Protein AF-A0A2H6MWR3-F1 (afdb_monomer_lite)

Structure (mmCIF, N/CA/C/O backbone):
data_AF-A0A2H6MWR3-F1
#
_entry.id   AF-A0A2H6MWR3-F1
#
loop_
_atom_site.group_PDB
_atom_site.id
_atom_site.type_symbol
_atom_site.label_atom_id
_atom_site.label_alt_id
_atom_site.label_comp_id
_atom_site.label_asym_id
_atom_site.label_entity_id
_atom_site.label_seq_id
_atom_site.pdbx_PDB_ins_code
_atom_site.Cartn_x
_atom_site.Cartn_y
_atom_site.Cartn_z
_atom_site.occupancy
_atom_site.B_iso_or_equiv
_atom_site.auth_seq_id
_atom_site.auth_comp_id
_atom_site.auth_asym_id
_atom_site.auth_atom_id
_atom_site.pdbx_PDB_model_num
ATOM 1 N N . ILE A 1 1 ? 13.257 14.395 -17.653 1.00 41.81 1 ILE A N 1
ATOM 2 C CA . ILE A 1 1 ? 14.278 13.383 -18.022 1.00 41.81 1 ILE A CA 1
ATOM 3 C C . ILE A 1 1 ? 13.537 12.290 -18.782 1.00 41.81 1 ILE A C 1
ATOM 5 O O . ILE A 1 1 ? 12.563 11.798 -18.223 1.00 41.81 1 ILE A O 1
ATOM 9 N N . PRO A 1 2 ? 13.879 11.979 -20.043 1.00 47.50 2 PRO A N 1
ATOM 10 C CA . PRO A 1 2 ? 13.179 10.934 -20.778 1.00 47.50 2 PRO A CA 1
ATOM 11 C C . PRO A 1 2 ? 13.507 9.564 -20.174 1.00 47.50 2 PRO A C 1
ATOM 13 O O . PRO A 1 2 ? 14.655 9.277 -19.842 1.00 47.50 2 PRO A O 1
ATOM 16 N N . PHE A 1 3 ? 12.470 8.754 -19.984 1.00 47.22 3 PHE A N 1
ATOM 17 C CA . PHE A 1 3 ? 12.528 7.431 -19.378 1.00 47.22 3 PHE A CA 1
ATOM 18 C C . PHE A 1 3 ? 13.080 6.417 -20.398 1.00 47.22 3 PHE A C 1
ATOM 20 O O . PHE A 1 3 ? 12.451 6.196 -21.431 1.00 47.22 3 PHE A O 1
ATOM 27 N N . LYS A 1 4 ? 14.258 5.832 -20.134 1.00 51.78 4 LYS A N 1
ATOM 28 C CA . LYS A 1 4 ? 14.864 4.760 -20.945 1.00 51.78 4 LYS A CA 1
ATOM 29 C C . LYS A 1 4 ? 14.749 3.416 -20.202 1.00 51.78 4 LYS A C 1
ATOM 31 O O . LYS A 1 4 ? 15.421 3.251 -19.184 1.00 51.78 4 LYS A O 1
ATOM 36 N N . PRO A 1 5 ? 13.920 2.465 -20.671 1.00 52.84 5 PRO A N 1
ATOM 37 C CA . PRO A 1 5 ? 13.733 1.161 -20.020 1.00 52.84 5 PRO A CA 1
ATOM 38 C C . PRO A 1 5 ? 14.975 0.253 -20.061 1.00 52.84 5 PRO A C 1
ATOM 40 O O . PRO A 1 5 ? 15.081 -0.671 -19.264 1.00 52.84 5 PRO A O 1
ATOM 43 N N . GLU A 1 6 ? 15.895 0.512 -20.992 1.00 52.62 6 GLU A N 1
ATOM 44 C CA . GLU A 1 6 ? 16.994 -0.385 -21.383 1.00 52.62 6 GLU A CA 1
ATOM 45 C C . GLU A 1 6 ? 18.129 -0.489 -20.348 1.00 52.62 6 GLU A C 1
ATOM 47 O O . GLU A 1 6 ? 18.904 -1.440 -20.373 1.00 52.62 6 GLU A O 1
ATOM 52 N N . GLU A 1 7 ? 18.219 0.461 -19.412 1.00 50.47 7 GLU A N 1
ATOM 53 C CA . GLU A 1 7 ? 19.354 0.596 -18.482 1.00 50.47 7 GLU A CA 1
ATOM 54 C C . GLU A 1 7 ? 19.044 0.142 -17.040 1.00 50.47 7 GLU A C 1
ATOM 56 O O . GLU A 1 7 ? 19.922 0.193 -16.179 1.00 50.47 7 GLU A O 1
ATOM 61 N N . ARG A 1 8 ? 17.811 -0.295 -16.739 1.00 61.75 8 ARG A N 1
ATOM 62 C CA . ARG A 1 8 ? 17.373 -0.617 -15.367 1.00 61.75 8 ARG A CA 1
ATOM 63 C C . ARG A 1 8 ? 16.985 -2.079 -15.196 1.00 61.75 8 ARG A C 1
ATOM 65 O O . ARG A 1 8 ? 16.323 -2.667 -16.048 1.00 61.75 8 ARG A O 1
ATOM 72 N N . ASN A 1 9 ? 17.360 -2.667 -14.058 1.00 79.56 9 ASN A N 1
ATOM 73 C CA . ASN A 1 9 ? 16.903 -4.010 -13.711 1.00 79.56 9 ASN A CA 1
ATOM 74 C C . ASN A 1 9 ? 15.375 -3.983 -13.437 1.00 79.56 9 ASN A C 1
ATOM 76 O O . ASN A 1 9 ? 14.803 -2.935 -13.127 1.00 79.56 9 ASN A O 1
ATOM 80 N N . CYS A 1 10 ? 14.688 -5.126 -13.566 1.00 83.00 10 CYS A N 1
ATOM 81 C CA . CYS A 1 10 ? 13.228 -5.197 -13.378 1.00 83.00 10 CYS A CA 1
ATOM 82 C C . CYS A 1 10 ? 12.773 -4.628 -12.020 1.00 83.00 10 CYS A C 1
ATOM 84 O O . CYS A 1 10 ? 11.729 -3.981 -11.940 1.00 83.00 10 CYS A O 1
ATOM 86 N N . SER A 1 11 ? 13.568 -4.828 -10.967 1.00 85.38 11 SER A N 1
ATOM 87 C CA . SER A 1 11 ? 13.281 -4.326 -9.623 1.00 85.38 11 SER A CA 1
ATOM 88 C C . SER A 1 11 ? 13.314 -2.797 -9.566 1.00 85.38 11 SER A C 1
ATOM 90 O O . SER A 1 11 ? 12.407 -2.193 -9.002 1.00 85.38 11 SER A O 1
ATOM 92 N N . ASP A 1 12 ? 14.294 -2.153 -10.202 1.00 87.00 12 ASP A N 1
ATOM 93 C CA . ASP A 1 12 ? 14.407 -0.692 -10.255 1.00 87.00 12 ASP A CA 1
ATOM 94 C C . ASP A 1 12 ? 13.215 -0.076 -10.992 1.00 87.00 12 ASP A C 1
ATOM 96 O O . ASP A 1 12 ? 12.740 1.008 -10.642 1.00 87.00 12 ASP A O 1
ATOM 100 N N . LEU A 1 13 ? 12.736 -0.765 -12.033 1.00 86.50 13 LEU A N 1
ATOM 101 C CA . LEU A 1 13 ? 11.545 -0.359 -12.762 1.00 86.50 13 LEU A CA 1
ATOM 102 C C . LEU A 1 13 ? 10.294 -0.492 -11.890 1.00 86.50 13 LEU A C 1
ATOM 104 O O . LEU A 1 13 ? 9.506 0.447 -11.799 1.00 86.50 13 LEU A O 1
ATOM 108 N N . GLN A 1 14 ? 10.127 -1.625 -11.209 1.00 89.19 14 GLN A N 1
ATOM 109 C CA . GLN A 1 14 ? 9.024 -1.820 -10.270 1.00 89.19 14 GLN A CA 1
ATOM 110 C C . GLN A 1 14 ? 9.016 -0.755 -9.165 1.00 89.19 14 GLN A C 1
ATOM 112 O O . GLN A 1 14 ? 7.961 -0.186 -8.890 1.00 89.19 14 GLN A O 1
ATOM 117 N N . GLU A 1 15 ? 10.170 -0.450 -8.563 1.00 89.56 15 GLU A N 1
ATOM 118 C CA . GLU A 1 15 ? 10.276 0.577 -7.520 1.00 89.56 15 GLU A CA 1
ATOM 119 C C . GLU A 1 15 ? 9.907 1.969 -8.037 1.00 89.56 15 GLU A C 1
ATOM 121 O O . GLU A 1 15 ? 9.211 2.701 -7.337 1.00 89.56 15 GLU A O 1
ATOM 126 N N . LEU A 1 16 ? 10.271 2.318 -9.276 1.00 89.56 16 LEU A N 1
ATOM 127 C CA . LEU A 1 16 ? 9.867 3.591 -9.877 1.00 89.56 16 LEU A CA 1
ATOM 128 C C . LEU A 1 16 ? 8.340 3.712 -9.990 1.00 89.56 16 LEU A C 1
ATOM 130 O O . LEU A 1 16 ? 7.776 4.749 -9.638 1.00 89.56 16 LEU A O 1
ATOM 134 N N . PHE A 1 17 ? 7.652 2.651 -10.420 1.00 91.19 17 PHE A N 1
ATOM 135 C CA . PHE A 1 17 ? 6.189 2.657 -10.449 1.00 91.19 17 PHE A CA 1
ATOM 136 C C . PHE A 1 17 ? 5.577 2.651 -9.043 1.00 91.19 17 PHE A C 1
ATOM 138 O O . PHE A 1 17 ? 4.602 3.363 -8.810 1.00 91.19 17 PHE A O 1
ATOM 145 N N . TYR A 1 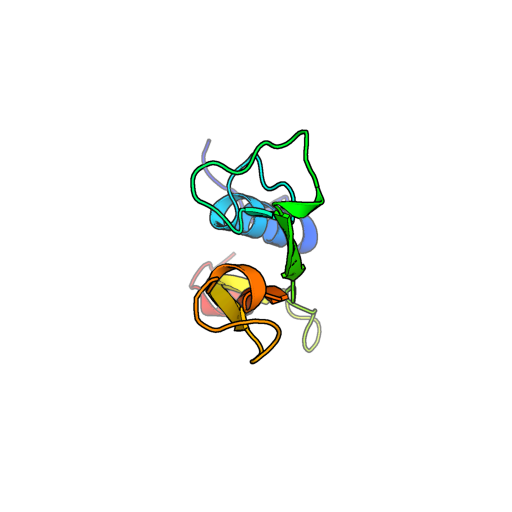18 ? 6.131 1.901 -8.084 1.00 91.25 18 TYR A N 1
ATOM 146 C CA . TYR A 1 18 ? 5.640 1.938 -6.703 1.00 91.25 18 TYR A CA 1
ATOM 147 C C . TYR A 1 18 ? 5.760 3.335 -6.097 1.00 91.25 18 TYR A C 1
ATOM 149 O O . TYR A 1 18 ? 4.810 3.797 -5.470 1.00 91.25 18 TYR A O 1
ATOM 157 N N . GLN A 1 19 ? 6.876 4.029 -6.322 1.00 90.38 19 GLN A N 1
ATOM 158 C CA . GLN A 1 19 ? 7.054 5.418 -5.899 1.00 90.38 19 GLN A CA 1
ATOM 159 C C . GLN A 1 19 ? 6.051 6.352 -6.581 1.00 90.38 19 GLN A C 1
ATOM 161 O O . GLN A 1 19 ? 5.493 7.227 -5.924 1.00 90.38 19 GLN A O 1
ATOM 166 N N . ALA A 1 20 ? 5.777 6.152 -7.873 1.00 90.38 20 ALA A N 1
ATOM 167 C CA . ALA A 1 20 ? 4.778 6.939 -8.590 1.00 90.38 20 ALA A CA 1
ATOM 168 C C . ALA A 1 20 ? 3.360 6.739 -8.022 1.00 90.38 20 ALA A C 1
ATOM 170 O O . ALA A 1 20 ? 2.637 7.714 -7.841 1.00 90.38 20 ALA A O 1
ATOM 171 N N . PHE A 1 21 ? 2.973 5.501 -7.694 1.00 91.62 21 PHE A N 1
ATOM 172 C CA . PHE A 1 21 ? 1.654 5.207 -7.122 1.00 91.62 21 PHE A CA 1
ATOM 173 C C . PHE A 1 21 ? 1.505 5.643 -5.662 1.00 91.62 21 PHE A C 1
ATOM 175 O O . PHE A 1 21 ? 0.435 6.097 -5.270 1.00 91.62 21 PHE A O 1
ATOM 182 N N . GLN A 1 22 ? 2.548 5.483 -4.846 1.00 88.75 22 GLN A N 1
ATOM 183 C CA . GLN A 1 22 ? 2.493 5.774 -3.408 1.00 88.75 22 GLN A CA 1
ATOM 184 C C . GLN A 1 22 ? 2.837 7.232 -3.074 1.00 88.75 22 GLN A C 1
ATOM 186 O O . GLN A 1 22 ? 2.607 7.672 -1.947 1.00 88.75 22 GLN A O 1
ATOM 191 N N . GLY A 1 23 ? 3.413 7.964 -4.028 1.00 85.19 23 GLY A N 1
ATOM 192 C CA . GLY A 1 23 ? 4.040 9.257 -3.792 1.00 85.19 23 GLY A CA 1
ATOM 193 C C . GLY A 1 23 ? 5.428 9.133 -3.149 1.00 85.19 23 GLY A C 1
ATOM 194 O O . GLY A 1 23 ? 5.795 8.114 -2.563 1.00 85.19 23 GLY A O 1
ATOM 195 N N . GLY A 1 24 ? 6.220 10.206 -3.240 1.00 75.44 24 GLY A N 1
ATOM 196 C CA . GLY A 1 24 ? 7.618 10.224 -2.781 1.00 75.44 24 GLY A CA 1
ATOM 197 C C . GLY A 1 24 ? 7.824 10.159 -1.260 1.00 75.44 24 GLY A C 1
ATOM 198 O O . GLY A 1 24 ? 8.954 9.996 -0.815 1.00 75.44 24 GLY A O 1
ATOM 199 N N . LEU A 1 25 ? 6.756 10.280 -0.465 1.00 72.62 25 LEU A N 1
ATOM 200 C CA . LEU A 1 25 ? 6.792 10.316 1.005 1.00 72.62 25 LEU A CA 1
ATOM 201 C C . LEU A 1 25 ? 5.895 9.239 1.629 1.00 72.62 25 LEU A C 1
ATOM 203 O O . LEU A 1 25 ? 5.271 9.464 2.664 1.00 72.62 25 LEU A O 1
ATOM 207 N N . SER A 1 26 ? 5.789 8.069 0.998 1.00 76.69 26 SER A N 1
ATOM 208 C CA . SER A 1 26 ? 5.000 6.987 1.584 1.00 76.69 26 SER A CA 1
ATOM 209 C C . SER A 1 26 ? 5.588 6.549 2.926 1.00 76.69 26 SER A C 1
ATOM 211 O O . SER A 1 26 ? 6.708 6.047 2.992 1.00 76.69 26 SER A O 1
ATOM 213 N N . THR A 1 27 ? 4.8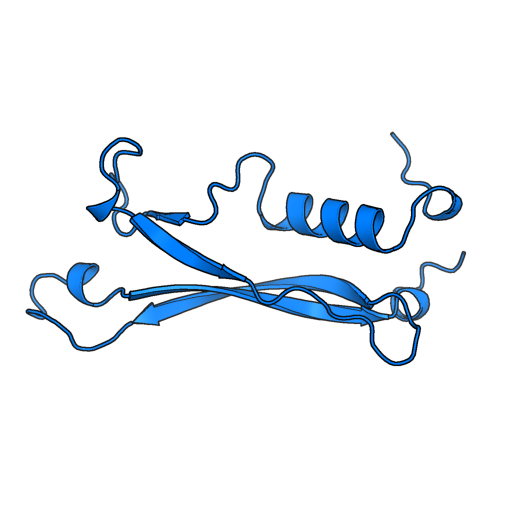20 6.704 4.003 1.00 75.75 27 THR A N 1
ATOM 214 C CA . THR A 1 27 ? 5.218 6.271 5.352 1.00 75.75 27 THR A CA 1
ATOM 215 C C . THR A 1 27 ? 4.918 4.793 5.597 1.00 75.75 27 THR A C 1
ATOM 217 O O . THR A 1 27 ? 5.234 4.270 6.663 1.00 75.75 27 THR A O 1
ATOM 220 N N . GLY A 1 28 ? 4.270 4.108 4.646 1.00 81.81 28 GLY A N 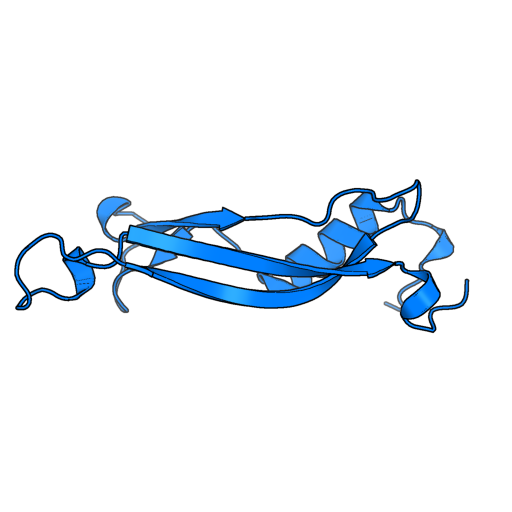1
ATOM 221 C CA . GLY A 1 28 ? 3.732 2.759 4.846 1.00 81.81 28 GLY A CA 1
ATOM 222 C C . GLY A 1 28 ? 2.581 2.697 5.860 1.00 81.81 28 GLY A C 1
ATOM 223 O O . GLY A 1 28 ? 2.195 1.600 6.268 1.00 81.81 28 GLY A O 1
ATOM 224 N N . HIS A 1 29 ? 2.037 3.850 6.258 1.00 84.75 29 HIS A N 1
ATOM 225 C CA . HIS A 1 29 ? 0.956 3.976 7.227 1.00 84.75 29 HIS A CA 1
ATOM 226 C C . HIS A 1 29 ? -0.191 4.826 6.666 1.00 84.75 29 HIS A C 1
ATOM 228 O O . HIS A 1 29 ? 0.016 5.710 5.835 1.00 84.75 29 HIS A O 1
ATOM 234 N N . LEU A 1 30 ? -1.406 4.536 7.121 1.00 81.56 30 LEU A N 1
ATOM 235 C CA . LEU A 1 30 ? -2.630 5.273 6.840 1.00 81.56 30 LEU A CA 1
ATOM 236 C C . LEU A 1 30 ? -3.043 6.035 8.093 1.00 81.56 30 LEU A C 1
ATOM 238 O O . LEU A 1 30 ? -3.199 5.422 9.148 1.00 81.56 30 LEU A O 1
ATOM 242 N N . ALA A 1 31 ? -3.277 7.335 7.963 1.00 84.00 31 ALA A N 1
ATOM 243 C CA . ALA A 1 31 ? -3.951 8.100 8.999 1.00 84.00 31 ALA A CA 1
ATOM 244 C C . ALA A 1 31 ? -5.400 7.611 9.127 1.00 84.00 31 ALA A C 1
ATOM 246 O O . ALA A 1 31 ? -6.143 7.596 8.145 1.00 84.00 31 ALA A O 1
ATOM 247 N N . ILE A 1 32 ? -5.803 7.206 10.329 1.00 79.00 32 ILE A N 1
ATOM 248 C CA . ILE A 1 32 ? -7.172 6.740 10.599 1.00 79.00 32 ILE A CA 1
ATOM 249 C C . ILE A 1 32 ? -8.122 7.942 10.736 1.00 79.00 32 ILE A C 1
ATOM 251 O O . ILE A 1 32 ? -9.322 7.836 10.481 1.00 79.00 32 ILE A O 1
ATOM 255 N N . THR A 1 33 ? -7.586 9.109 11.101 1.00 74.25 33 THR A N 1
ATOM 256 C CA . THR A 1 33 ? -8.331 10.363 11.246 1.00 74.25 33 THR A CA 1
ATOM 257 C C . THR A 1 33 ? -7.723 11.457 10.368 1.00 74.25 33 THR A C 1
ATOM 259 O O . THR A 1 33 ? -6.521 11.477 10.114 1.00 74.25 33 THR A O 1
ATOM 262 N N . GLY A 1 34 ? -8.544 12.406 9.905 1.00 69.12 34 GLY A N 1
ATOM 263 C CA . GLY A 1 34 ? -8.074 13.515 9.058 1.00 69.12 34 GLY A CA 1
ATOM 264 C C . GLY A 1 34 ? -7.106 14.485 9.752 1.00 69.12 34 GLY A C 1
ATOM 265 O O . GLY A 1 34 ? -6.489 15.310 9.089 1.00 69.12 34 GLY A O 1
ATOM 266 N N . ASN A 1 35 ? -6.970 14.386 11.075 1.00 71.81 35 ASN A N 1
ATOM 267 C CA . ASN A 1 35 ? -6.089 15.185 11.923 1.00 71.81 35 ASN A CA 1
ATOM 268 C C . ASN A 1 35 ? -5.025 14.329 12.634 1.00 71.81 35 ASN A C 1
ATOM 270 O O . ASN A 1 35 ? -4.560 14.724 13.701 1.00 71.81 35 ASN A O 1
ATOM 274 N N . ALA A 1 36 ? -4.693 13.156 12.085 1.00 82.31 36 ALA A N 1
ATOM 275 C CA . ALA A 1 36 ? -3.721 12.261 12.694 1.00 82.31 36 ALA A CA 1
ATOM 276 C C . ALA A 1 36 ? -2.341 12.927 12.797 1.00 82.31 36 ALA A C 1
ATOM 278 O O . ALA A 1 36 ? -1.778 13.381 11.797 1.00 82.31 36 ALA A O 1
ATOM 279 N N . ASP A 1 37 ? -1.788 12.965 14.004 1.00 80.75 37 ASP A N 1
ATOM 280 C CA . ASP A 1 37 ? -0.448 13.478 14.265 1.00 80.75 37 ASP A CA 1
ATOM 281 C C . ASP A 1 37 ? 0.593 12.383 13.962 1.00 80.75 37 ASP A C 1
ATOM 283 O O . ASP A 1 37 ? 0.504 11.288 14.525 1.00 80.75 37 ASP A O 1
ATOM 287 N N . PRO A 1 38 ? 1.589 12.623 13.088 1.00 78.06 38 PRO A N 1
ATOM 288 C CA . PRO A 1 38 ? 2.681 11.679 12.839 1.00 78.06 38 PRO A CA 1
ATOM 289 C C . PRO A 1 38 ? 3.461 11.250 14.095 1.00 78.06 38 PRO A C 1
ATOM 291 O O . PRO A 1 38 ? 4.077 10.186 14.090 1.00 78.06 38 PRO A O 1
ATOM 294 N N . GLY A 1 39 ? 3.450 12.058 15.161 1.00 83.12 39 GLY A N 1
ATOM 295 C CA . GLY A 1 39 ? 4.059 11.743 16.455 1.00 83.12 39 GLY A CA 1
ATOM 296 C C . GLY A 1 39 ? 3.262 10.760 17.322 1.00 83.12 39 GLY A C 1
ATOM 297 O O . GLY A 1 39 ? 3.776 10.328 18.351 1.00 83.12 39 GLY A O 1
ATOM 298 N N . HIS A 1 40 ? 2.046 10.392 16.908 1.00 83.19 40 HIS A N 1
ATOM 299 C CA . HIS A 1 40 ? 1.093 9.571 17.659 1.00 83.19 40 HIS A CA 1
ATOM 300 C C . HIS A 1 40 ? 0.725 8.299 16.870 1.00 83.19 40 HIS A C 1
ATOM 302 O O . HIS A 1 40 ? -0.287 8.279 16.161 1.00 83.19 40 HIS A O 1
ATOM 308 N N . PRO A 1 41 ? 1.541 7.226 16.939 1.00 77.50 41 PRO A N 1
ATOM 309 C CA . PRO A 1 41 ? 1.388 6.029 16.108 1.00 77.50 41 PRO A CA 1
ATOM 310 C C . PRO A 1 41 ? 0.019 5.347 16.199 1.00 77.50 41 PRO A C 1
ATOM 312 O O . PRO A 1 41 ? -0.390 4.689 15.252 1.00 77.50 41 PRO A O 1
ATOM 315 N N . GLU A 1 42 ? -0.704 5.505 17.306 1.00 77.62 42 GLU A N 1
ATOM 316 C CA . GLU A 1 42 ? -2.049 4.963 17.519 1.00 77.62 42 GLU A CA 1
ATOM 317 C C . GLU A 1 42 ? -3.126 5.598 16.626 1.00 77.62 42 GLU A C 1
ATOM 319 O O . GLU A 1 42 ? -4.199 5.025 16.443 1.00 77.62 42 GLU A O 1
ATOM 324 N N . GLN A 1 43 ? -2.843 6.770 16.050 1.00 81.81 43 GLN A N 1
ATOM 325 C CA . GLN A 1 43 ? -3.713 7.451 15.084 1.00 81.81 43 GLN A CA 1
ATOM 326 C C . GLN A 1 43 ? -3.459 6.975 13.646 1.00 81.81 43 GLN A C 1
ATOM 328 O O . GLN A 1 43 ? -4.121 7.420 12.701 1.00 81.81 43 GLN A O 1
ATOM 333 N N . TRP A 1 44 ? -2.508 6.055 13.482 1.00 85.75 44 TRP A N 1
ATOM 334 C CA . TRP A 1 44 ? -2.093 5.490 12.216 1.00 85.75 44 TRP A CA 1
ATOM 335 C C . TRP A 1 44 ? -2.248 3.976 12.242 1.00 85.75 44 TRP A C 1
ATOM 337 O O . TRP A 1 44 ? -2.066 3.309 13.255 1.00 85.75 44 TRP A O 1
ATOM 347 N N . THR A 1 45 ? -2.548 3.407 11.087 1.00 86.81 45 THR A N 1
ATOM 348 C CA . THR A 1 45 ? -2.525 1.959 10.898 1.00 86.81 45 THR A CA 1
ATOM 349 C C . THR A 1 45 ? -1.600 1.592 9.753 1.00 86.81 45 THR A C 1
ATOM 351 O O . THR A 1 45 ? -1.320 2.395 8.865 1.00 86.81 45 THR A O 1
ATOM 354 N N . ARG A 1 46 ? -1.081 0.370 9.769 1.00 85.56 46 ARG A N 1
ATOM 355 C CA . ARG A 1 46 ? -0.145 -0.102 8.756 1.00 85.56 46 ARG A CA 1
ATOM 356 C C . ARG A 1 46 ? -0.863 -0.376 7.435 1.00 85.56 46 ARG A C 1
ATOM 358 O O . ARG A 1 46 ? -1.956 -0.943 7.406 1.00 85.56 46 ARG A O 1
ATOM 365 N N . PHE A 1 47 ? -0.196 -0.051 6.330 1.00 88.56 47 PHE A N 1
ATOM 366 C CA . PHE A 1 47 ? -0.571 -0.563 5.019 1.00 88.56 47 PHE A CA 1
ATOM 367 C C . PHE A 1 47 ? 0.024 -1.951 4.779 1.00 88.56 47 PHE A C 1
ATOM 369 O O . PHE A 1 47 ? 1.234 -2.174 4.893 1.00 88.56 47 PHE A O 1
ATOM 376 N N . PHE A 1 48 ? -0.827 -2.888 4.381 1.00 88.38 48 PHE A N 1
ATOM 377 C CA . PHE A 1 48 ? -0.393 -4.161 3.825 1.00 88.38 48 PHE A CA 1
ATOM 378 C C . PHE A 1 48 ? -0.134 -3.993 2.332 1.00 88.38 48 PHE A C 1
ATOM 380 O O . PHE A 1 48 ? -1.015 -3.588 1.580 1.00 88.38 48 PHE A O 1
ATOM 387 N N . THR A 1 49 ? 1.066 -4.335 1.881 1.00 89.00 49 THR A N 1
ATOM 388 C CA . THR A 1 49 ? 1.457 -4.151 0.481 1.00 89.00 49 THR A CA 1
ATOM 389 C C . THR A 1 49 ? 1.676 -5.502 -0.172 1.00 89.00 49 THR A C 1
ATOM 391 O O . THR A 1 49 ? 2.583 -6.239 0.213 1.00 89.00 49 THR A O 1
ATOM 394 N N . GLN A 1 50 ? 0.884 -5.820 -1.196 1.00 88.06 50 GLN A N 1
ATOM 395 C CA . GLN A 1 50 ? 1.142 -6.979 -2.046 1.00 88.06 50 GLN A CA 1
ATOM 396 C C . GLN A 1 50 ? 1.821 -6.529 -3.339 1.00 88.06 50 GLN A C 1
ATOM 398 O O . GLN A 1 50 ? 1.160 -6.133 -4.294 1.00 88.06 50 GLN A O 1
ATOM 403 N N . ARG A 1 51 ? 3.154 -6.586 -3.355 1.00 89.94 51 ARG A N 1
ATOM 404 C CA . ARG A 1 51 ? 3.964 -6.246 -4.532 1.00 89.94 51 ARG A CA 1
ATOM 405 C C . ARG A 1 51 ? 3.822 -7.292 -5.644 1.00 89.94 51 ARG A C 1
ATOM 407 O O . ARG A 1 51 ? 3.523 -8.460 -5.384 1.00 89.94 51 ARG A O 1
ATOM 414 N N . CYS A 1 52 ? 4.082 -6.866 -6.876 1.00 90.12 52 CYS A N 1
ATOM 415 C CA . CYS A 1 52 ? 4.217 -7.741 -8.031 1.00 90.12 52 CYS A CA 1
ATOM 416 C C . CYS A 1 52 ? 5.327 -8.764 -7.798 1.00 90.12 52 CYS A C 1
ATOM 418 O O . CYS A 1 52 ? 6.447 -8.414 -7.427 1.00 90.12 52 CYS A O 1
ATOM 420 N N . LYS A 1 53 ? 5.006 -10.036 -8.029 1.00 85.88 53 LYS A N 1
ATOM 421 C CA . LYS A 1 53 ? 5.973 -11.133 -8.011 1.00 85.88 53 LYS A CA 1
ATOM 422 C C . LYS A 1 53 ? 6.429 -11.423 -9.437 1.00 85.88 53 LYS A C 1
ATOM 424 O O . LYS A 1 53 ? 5.674 -11.202 -10.382 1.00 85.88 53 LYS A O 1
ATOM 429 N N . LEU A 1 54 ? 7.648 -11.933 -9.576 1.00 78.69 54 LEU A N 1
ATOM 430 C CA . LEU A 1 54 ? 8.095 -12.544 -10.826 1.00 78.69 54 LEU A CA 1
ATOM 431 C C . LEU A 1 54 ? 7.165 -13.712 -11.162 1.00 78.69 54 LEU A C 1
ATOM 433 O O . LEU A 1 54 ? 6.870 -14.536 -10.295 1.00 78.69 54 LEU A O 1
ATOM 437 N N . GLN A 1 55 ? 6.708 -13.764 -12.408 1.00 77.12 55 GLN A N 1
ATOM 438 C CA . GLN A 1 55 ? 5.866 -14.840 -12.915 1.00 77.12 55 GLN A CA 1
ATOM 439 C C . GLN A 1 55 ? 6.509 -15.369 -14.195 1.00 77.12 55 GLN A C 1
ATOM 441 O O . GLN A 1 55 ? 6.772 -14.595 -15.112 1.00 77.12 55 GLN A O 1
ATOM 446 N N . ASP A 1 56 ? 6.844 -16.660 -14.210 1.00 74.94 56 ASP A N 1
ATOM 447 C CA . ASP A 1 56 ? 7.403 -17.373 -15.368 1.00 74.94 56 ASP A CA 1
ATOM 448 C C . ASP A 1 56 ? 8.648 -16.713 -15.994 1.00 74.94 56 ASP A C 1
ATOM 450 O O . ASP A 1 56 ? 8.847 -16.727 -17.204 1.00 74.94 56 ASP A O 1
ATOM 454 N N . GLY A 1 57 ? 9.493 -16.086 -15.166 1.00 72.25 57 GLY A N 1
ATOM 455 C CA . GLY A 1 57 ? 10.702 -15.382 -15.619 1.00 72.25 57 GLY A CA 1
ATOM 456 C C . GLY A 1 57 ? 10.438 -14.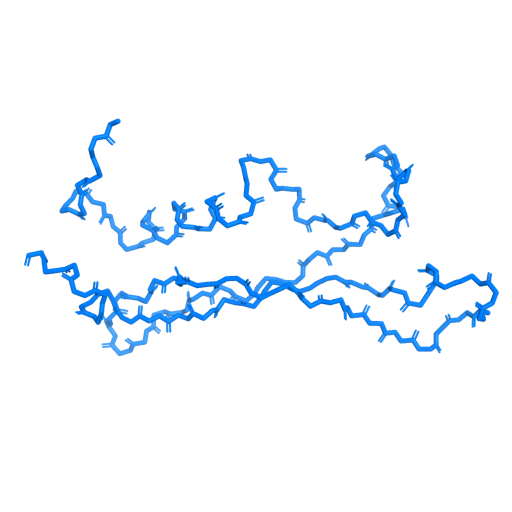046 -16.324 1.00 72.25 57 GLY A C 1
ATOM 457 O O . GLY A 1 57 ? 11.373 -13.407 -16.800 1.00 72.25 57 GLY A O 1
ATOM 458 N N . HIS A 1 58 ? 9.183 -13.595 -16.387 1.00 79.19 58 HIS A N 1
ATOM 459 C CA . HIS A 1 58 ? 8.810 -12.326 -16.999 1.00 79.19 58 HIS A CA 1
ATOM 460 C C . HIS A 1 58 ? 8.790 -11.201 -15.957 1.00 79.19 58 HIS A C 1
ATOM 462 O O . HIS A 1 58 ? 8.307 -11.362 -14.832 1.00 79.19 58 HIS A O 1
ATOM 468 N N . CYS A 1 59 ? 9.287 -10.025 -16.353 1.00 84.19 59 CYS A N 1
ATOM 469 C CA . CYS A 1 59 ? 9.200 -8.822 -15.533 1.00 84.19 59 CYS A CA 1
ATOM 470 C C . CYS A 1 59 ? 7.747 -8.332 -15.465 1.00 84.19 59 CYS A C 1
ATOM 472 O O . CYS A 1 59 ? 7.170 -7.916 -16.477 1.00 84.19 59 CYS A O 1
ATOM 474 N N . MET A 1 60 ? 7.165 -8.395 -14.268 1.00 89.50 60 MET A N 1
ATOM 475 C CA . MET A 1 60 ? 5.794 -7.974 -13.985 1.00 89.50 60 MET A CA 1
ATOM 476 C C . MET A 1 60 ? 5.796 -6.556 -13.422 1.00 89.50 60 MET A C 1
ATOM 478 O O . MET A 1 60 ? 6.361 -6.320 -12.358 1.00 89.50 60 MET A O 1
ATOM 482 N N . ILE A 1 61 ? 5.149 -5.620 -14.104 1.00 91.31 61 ILE A N 1
ATOM 483 C CA . ILE A 1 61 ? 5.100 -4.209 -13.717 1.00 91.31 61 ILE A CA 1
ATOM 484 C C . ILE A 1 61 ? 3.723 -3.877 -13.134 1.00 91.31 61 ILE A C 1
ATOM 486 O O . ILE A 1 61 ? 2.711 -4.310 -13.698 1.00 91.31 61 ILE A O 1
ATOM 490 N N . PRO A 1 62 ? 3.654 -3.139 -12.011 1.00 93.69 62 PRO A N 1
ATOM 491 C CA . PRO A 1 62 ? 2.390 -2.624 -11.499 1.00 93.69 62 PRO A CA 1
ATOM 492 C C . PRO A 1 62 ? 1.848 -1.550 -12.451 1.00 93.69 62 PRO A C 1
ATOM 494 O O . PRO A 1 62 ? 2.547 -0.595 -12.777 1.00 93.69 62 PRO A O 1
ATOM 497 N N . ILE A 1 63 ? 0.602 -1.700 -12.896 1.00 92.62 63 ILE A N 1
ATOM 498 C CA . ILE A 1 63 ? -0.045 -0.780 -13.851 1.00 92.62 63 ILE A CA 1
ATOM 499 C C . ILE A 1 63 ? -1.181 0.025 -13.225 1.00 92.62 63 ILE A C 1
ATOM 501 O O . ILE A 1 63 ? -1.596 1.045 -13.768 1.00 92.62 63 ILE A O 1
ATOM 505 N N . SER A 1 64 ? -1.674 -0.422 -12.075 1.00 93.69 64 SER A N 1
ATOM 506 C CA . SER A 1 64 ? -2.627 0.308 -11.254 1.00 93.69 64 SER A CA 1
ATOM 507 C C . SER A 1 64 ? -2.441 -0.053 -9.785 1.00 93.69 64 SER A C 1
ATOM 509 O O . SER A 1 64 ? -1.916 -1.122 -9.452 1.00 93.69 64 SER A O 1
ATOM 511 N N . LEU A 1 65 ? -2.887 0.854 -8.920 1.00 93.31 65 LEU A N 1
ATOM 512 C CA . LEU A 1 65 ? -2.974 0.667 -7.481 1.00 93.31 65 LEU A CA 1
ATOM 513 C C . LEU A 1 65 ? -4.444 0.752 -7.060 1.00 93.31 65 LEU A C 1
ATOM 515 O O . LEU A 1 65 ? -5.095 1.771 -7.272 1.00 93.31 65 LEU A O 1
ATOM 519 N N . GLU A 1 66 ? -4.939 -0.305 -6.430 1.00 93.62 66 GLU A N 1
ATOM 520 C CA . GLU A 1 66 ? -6.184 -0.303 -5.672 1.00 93.62 66 GLU A CA 1
ATOM 521 C C . GLU A 1 66 ? -5.865 -0.155 -4.178 1.00 93.62 66 GLU A C 1
ATOM 523 O O . GLU A 1 66 ? -5.040 -0.888 -3.622 1.00 93.62 66 GLU A O 1
ATOM 528 N N . ILE A 1 67 ? -6.517 0.812 -3.531 1.00 90.44 67 ILE A N 1
ATOM 529 C CA . ILE A 1 67 ? -6.377 1.085 -2.100 1.00 90.44 67 ILE A CA 1
ATOM 530 C C . ILE A 1 67 ? -7.625 0.551 -1.401 1.00 90.44 67 ILE A C 1
ATOM 532 O O . ILE A 1 67 ? -8.723 1.066 -1.598 1.00 90.44 67 ILE A O 1
ATOM 536 N N . GLN A 1 68 ? -7.453 -0.478 -0.577 1.00 91.44 68 GLN A N 1
ATOM 537 C CA . GLN A 1 68 ? -8.536 -1.106 0.175 1.00 91.44 68 GLN A CA 1
ATOM 538 C C . GLN A 1 68 ? -8.466 -0.677 1.640 1.00 91.44 68 GLN A C 1
ATOM 540 O O . GLN A 1 68 ? -7.410 -0.783 2.264 1.00 91.44 68 GLN A O 1
ATOM 545 N N . VAL A 1 69 ? -9.588 -0.230 2.202 1.00 87.94 69 VAL A N 1
ATOM 546 C CA . VAL A 1 69 ? -9.720 -0.003 3.647 1.00 87.94 69 VAL A CA 1
ATOM 547 C C . VAL A 1 69 ? -10.181 -1.305 4.287 1.00 87.94 69 VAL A C 1
ATOM 549 O O . VAL A 1 69 ? -11.177 -1.891 3.870 1.00 87.94 69 VAL A O 1
ATOM 552 N N . ILE A 1 70 ? -9.440 -1.774 5.286 1.00 89.38 70 ILE A N 1
ATOM 553 C CA . ILE A 1 70 ? -9.767 -2.978 6.044 1.00 89.38 70 ILE A CA 1
ATOM 554 C C . ILE A 1 70 ? -10.471 -2.536 7.320 1.00 89.38 70 ILE A C 1
ATOM 556 O O . ILE A 1 70 ? -9.900 -1.790 8.116 1.00 89.38 70 ILE A O 1
ATOM 560 N N . TRP A 1 71 ? -11.683 -3.033 7.536 1.00 87.69 71 TRP A N 1
ATOM 561 C CA . TRP A 1 71 ? -12.452 -2.775 8.746 1.00 87.69 71 TRP A CA 1
ATOM 562 C C . TRP A 1 71 ? -12.942 -4.068 9.395 1.00 87.69 71 TRP A C 1
ATOM 564 O O . TRP A 1 71 ? -13.106 -5.097 8.738 1.00 87.69 71 TRP A O 1
ATOM 574 N N . ALA A 1 72 ? -13.214 -4.003 10.692 1.00 86.19 72 ALA A N 1
ATOM 575 C CA . ALA A 1 72 ? -13.942 -5.024 11.429 1.00 86.19 72 ALA A CA 1
ATOM 576 C C . ALA A 1 72 ? -14.883 -4.360 12.429 1.00 86.19 72 ALA A C 1
ATOM 578 O O . ALA A 1 72 ? -14.643 -3.244 12.884 1.00 86.19 72 ALA A O 1
ATOM 579 N N . ASN A 1 73 ? -15.951 -5.064 12.799 1.00 82.00 73 ASN A N 1
ATOM 580 C CA . ASN A 1 73 ? -16.877 -4.585 13.816 1.00 82.00 73 ASN A CA 1
ATOM 581 C C . ASN A 1 73 ? -16.253 -4.746 15.213 1.00 82.00 73 ASN A C 1
ATOM 583 O O . ASN A 1 73 ? -16.529 -5.711 15.924 1.00 82.00 73 ASN A O 1
ATOM 587 N N . MET A 1 74 ? -15.347 -3.835 15.558 1.00 75.88 74 MET A N 1
ATOM 588 C CA . MET A 1 74 ? -14.709 -3.739 16.866 1.00 75.88 74 MET A CA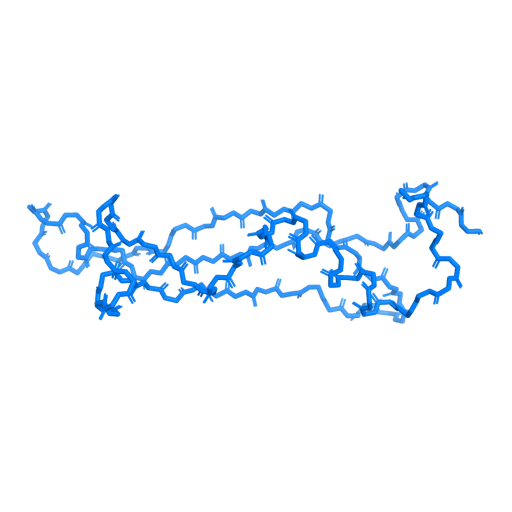 1
ATOM 589 C C . MET A 1 74 ? -15.000 -2.369 17.480 1.00 75.88 74 MET A C 1
ATOM 591 O O . MET A 1 74 ? -15.010 -1.352 16.789 1.00 75.88 74 MET A O 1
ATOM 595 N N . GLY A 1 75 ? -15.229 -2.337 18.794 1.00 73.19 75 GLY A N 1
ATOM 596 C CA . GLY A 1 75 ? -15.572 -1.106 19.507 1.00 73.19 75 GLY A CA 1
ATOM 597 C C . GLY A 1 75 ? -17.022 -0.652 19.299 1.00 73.19 75 GLY A C 1
ATOM 598 O O . GLY A 1 75 ? -17.876 -1.399 18.825 1.00 73.19 75 GLY A O 1
ATOM 599 N N . LEU A 1 76 ? -17.322 0.579 19.717 1.00 74.56 76 LEU A N 1
ATOM 600 C CA . LEU A 1 76 ? -18.660 1.164 19.607 1.00 74.56 76 LEU A CA 1
ATOM 601 C C . LEU A 1 76 ? -18.847 1.831 18.240 1.00 74.56 76 LEU A C 1
ATOM 603 O O . LEU A 1 76 ? -17.985 2.583 17.797 1.00 74.56 76 LEU A O 1
ATOM 607 N N . LEU A 1 77 ? -20.019 1.646 17.623 1.00 77.12 77 LEU A N 1
ATOM 608 C CA . LEU A 1 77 ? -20.421 2.317 16.372 1.00 77.12 77 LEU A CA 1
ATOM 609 C C . LEU A 1 77 ? -20.357 3.850 16.444 1.00 77.12 77 LEU A C 1
ATOM 611 O O . LEU A 1 77 ? -20.202 4.508 15.421 1.00 77.12 77 LEU A O 1
ATOM 615 N N . SER A 1 78 ? -20.446 4.421 17.647 1.00 81.44 78 SER A N 1
ATOM 616 C CA . SER A 1 78 ? -20.278 5.857 17.882 1.00 81.44 78 SER A CA 1
ATOM 617 C C . SER A 1 78 ? -18.852 6.360 17.626 1.00 81.44 78 SER A C 1
ATOM 619 O O . SER A 1 78 ? -18.649 7.568 17.555 1.00 81.44 78 SER A O 1
ATOM 621 N N . ASN A 1 79 ? -17.872 5.461 17.490 1.00 75.12 79 ASN A N 1
ATOM 622 C CA . ASN A 1 79 ? -16.503 5.766 17.089 1.00 75.12 79 ASN A CA 1
ATOM 623 C C . ASN A 1 79 ? -16.116 4.924 15.853 1.00 75.12 79 ASN A C 1
ATOM 625 O O . ASN A 1 79 ? -15.430 3.908 15.994 1.00 75.12 79 ASN A O 1
ATOM 629 N N . PRO A 1 80 ? -16.552 5.319 14.640 1.00 74.44 80 PRO A N 1
ATOM 630 C CA . PRO A 1 80 ? -16.242 4.608 13.394 1.00 74.44 80 PRO A CA 1
ATOM 631 C C . PRO A 1 80 ? -14.744 4.356 13.167 1.00 74.44 80 PRO A C 1
ATOM 633 O O . PRO A 1 80 ? -14.363 3.372 12.542 1.00 74.44 80 PRO A O 1
ATOM 636 N N . GLN A 1 81 ? -13.882 5.216 13.707 1.00 77.31 81 GLN A N 1
ATOM 637 C CA . GLN A 1 81 ? -12.429 5.114 13.596 1.00 77.31 81 GLN A CA 1
ATOM 638 C C . GLN A 1 81 ? -11.891 3.851 14.274 1.00 77.31 81 GLN A C 1
ATOM 640 O O . GLN A 1 81 ? -10.945 3.249 13.776 1.00 77.31 81 GLN A O 1
ATOM 645 N N . ALA A 1 82 ? -12.535 3.395 15.355 1.00 76.62 82 ALA A N 1
ATOM 646 C CA . ALA A 1 82 ? -12.174 2.152 16.038 1.00 76.62 82 ALA A CA 1
ATOM 647 C C . ALA A 1 82 ? -12.435 0.894 15.187 1.00 76.62 82 ALA A C 1
ATOM 649 O O . ALA A 1 82 ? -11.930 -0.180 15.507 1.00 76.62 82 ALA A O 1
ATOM 650 N N . GLN A 1 83 ? -13.210 1.023 14.106 1.00 83.56 83 GLN A N 1
ATOM 651 C CA . GLN A 1 83 ? -13.536 -0.084 13.212 1.00 83.56 83 GLN A CA 1
ATOM 652 C C . GLN A 1 83 ? -12.525 -0.238 12.073 1.00 83.56 83 GLN A C 1
ATOM 654 O O . GLN A 1 83 ? -12.502 -1.285 11.429 1.00 83.56 83 GLN A O 1
ATOM 659 N N . VAL A 1 84 ? -11.674 0.764 11.815 1.00 85.81 84 VAL A N 1
ATOM 660 C CA . VAL A 1 84 ? -10.628 0.688 10.786 1.00 85.81 84 VAL A CA 1
ATOM 661 C C . VAL A 1 84 ? -9.431 -0.071 11.346 1.00 85.81 84 VAL A C 1
ATOM 663 O O . VAL A 1 84 ? -8.745 0.391 12.251 1.00 85.81 84 VAL A O 1
ATOM 666 N N . LEU A 1 85 ? -9.152 -1.240 10.775 1.00 84.88 85 LEU A N 1
ATOM 667 C CA . LEU A 1 85 ? -8.017 -2.071 11.170 1.00 84.88 85 LEU A CA 1
ATOM 668 C C . LEU A 1 85 ? -6.751 -1.751 10.379 1.00 84.88 85 LEU A C 1
ATOM 670 O O . LEU A 1 85 ? -5.650 -2.017 10.854 1.00 84.88 85 LEU A O 1
ATOM 674 N N . GLY A 1 86 ? -6.884 -1.234 9.157 1.00 88.94 86 GLY A N 1
ATOM 675 C CA . GLY A 1 86 ? -5.758 -1.140 8.237 1.00 88.94 86 GLY A CA 1
ATOM 676 C C . GLY A 1 86 ? -6.109 -0.596 6.866 1.00 88.94 86 GLY A C 1
ATOM 677 O O . GLY A 1 86 ? -7.274 -0.424 6.513 1.00 88.94 86 GLY A O 1
ATOM 678 N N . GLY A 1 87 ? -5.066 -0.399 6.070 1.00 89.94 87 GLY A N 1
ATOM 679 C CA . GLY A 1 87 ? -5.173 -0.227 4.628 1.00 89.94 87 GLY A CA 1
ATOM 680 C C . GLY A 1 87 ? -4.438 -1.347 3.896 1.00 89.94 87 GLY A C 1
ATOM 681 O O . GLY A 1 87 ? -3.527 -1.972 4.440 1.00 89.94 87 GLY A O 1
ATOM 682 N N . ARG A 1 88 ? -4.788 -1.602 2.639 1.00 91.69 88 ARG A N 1
ATOM 683 C CA . ARG A 1 88 ? -4.035 -2.496 1.757 1.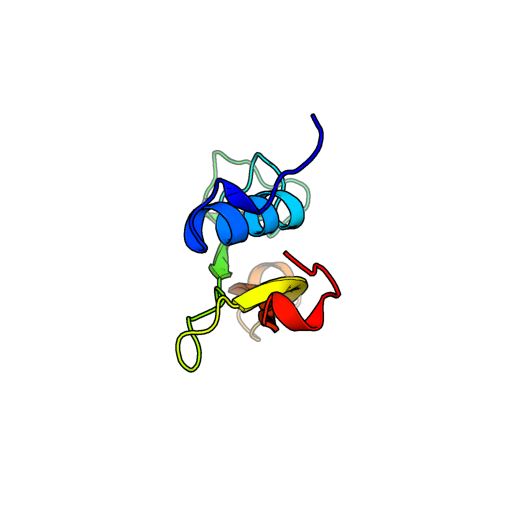00 91.69 88 ARG A CA 1
ATOM 684 C C . ARG A 1 88 ? -3.824 -1.866 0.392 1.00 91.69 88 ARG A C 1
ATOM 686 O O . ARG A 1 88 ? -4.764 -1.384 -0.226 1.00 91.69 88 ARG A O 1
ATOM 693 N N . TYR A 1 89 ? -2.585 -1.933 -0.081 1.00 91.69 89 TYR A N 1
ATOM 694 C CA . TYR A 1 89 ? -2.223 -1.665 -1.464 1.00 91.69 89 TYR A CA 1
ATOM 695 C C . TYR A 1 89 ? -2.249 -2.965 -2.257 1.00 91.69 89 TYR A C 1
ATOM 697 O O . TYR A 1 89 ? -1.480 -3.898 -1.987 1.00 91.69 89 TYR A O 1
ATOM 705 N N . TYR A 1 90 ? -3.138 -3.009 -3.242 1.00 93.19 90 TYR A N 1
ATOM 706 C CA . TYR A 1 90 ? -3.286 -4.114 -4.169 1.00 93.19 90 TYR A CA 1
ATOM 707 C C . TYR A 1 90 ? -2.925 -3.643 -5.578 1.00 93.19 90 TYR A C 1
ATOM 709 O O . TYR A 1 90 ? -3.599 -2.794 -6.157 1.00 93.19 90 TYR A O 1
ATOM 717 N N . TYR A 1 91 ? -1.825 -4.166 -6.117 1.00 94.00 91 TYR A N 1
ATOM 718 C CA . TYR A 1 91 ? -1.345 -3.783 -7.442 1.00 94.00 91 TYR A CA 1
ATOM 719 C C . TYR A 1 91 ? -1.837 -4.760 -8.501 1.00 94.00 91 TYR A C 1
ATOM 721 O O . TYR A 1 91 ? -1.647 -5.972 -8.372 1.00 94.00 91 TYR A O 1
ATOM 729 N N . LEU A 1 92 ? -2.390 -4.230 -9.594 1.00 93.38 92 LEU A N 1
ATOM 730 C CA . LEU A 1 92 ? -2.583 -5.017 -10.806 1.00 93.38 92 LEU A CA 1
ATOM 731 C C . LEU A 1 92 ? -1.251 -5.092 -11.549 1.00 93.38 92 LEU A C 1
ATOM 733 O O . LEU A 1 92 ? -0.718 -4.075 -11.990 1.00 93.38 92 LEU A O 1
ATOM 737 N N . CYS A 1 93 ? -0.723 -6.303 -11.695 1.00 92.81 93 CYS A N 1
ATOM 738 C CA . CYS A 1 93 ? 0.571 -6.540 -12.321 1.00 92.81 93 CYS A CA 1
ATOM 739 C C . CYS A 1 93 ? 0.392 -7.108 -13.728 1.00 92.81 93 CYS A C 1
ATOM 741 O O . CYS A 1 93 ? -0.379 -8.048 -13.936 1.00 92.81 93 CYS A O 1
ATOM 743 N N . ARG A 1 94 ? 1.130 -6.567 -14.698 1.00 90.75 94 ARG A N 1
ATOM 744 C CA . ARG A 1 94 ? 1.136 -7.043 -16.086 1.00 90.75 94 ARG A CA 1
ATOM 745 C C . ARG A 1 94 ? 2.566 -7.233 -16.588 1.00 90.75 94 ARG A C 1
ATOM 747 O O . ARG A 1 94 ? 3.456 -6.506 -16.151 1.00 90.75 94 ARG A O 1
ATOM 754 N N . PRO A 1 95 ? 2.815 -8.187 -17.499 1.00 88.12 95 PRO A N 1
ATOM 755 C CA . PRO A 1 95 ? 4.146 -8.356 -18.063 1.00 88.12 95 PRO A CA 1
ATOM 756 C C . PRO A 1 95 ? 4.518 -7.123 -18.888 1.00 88.12 95 PRO A C 1
ATOM 758 O O . PRO A 1 95 ? 3.685 -6.617 -19.641 1.00 88.12 95 PRO A O 1
ATOM 761 N N . LEU A 1 96 ? 5.771 -6.671 -18.799 1.00 81.44 96 LEU A N 1
ATOM 762 C CA . LEU A 1 96 ? 6.240 -5.457 -19.483 1.00 81.44 96 LEU A CA 1
ATOM 763 C C . LEU A 1 96 ? 5.898 -5.445 -20.986 1.00 81.44 96 LEU A C 1
ATOM 765 O O . LEU A 1 96 ? 5.380 -4.456 -21.494 1.00 81.44 96 LEU A O 1
ATOM 769 N N . LYS A 1 97 ? 6.069 -6.587 -21.669 1.00 75.81 97 LYS A N 1
ATOM 770 C CA . LYS A 1 97 ? 5.736 -6.762 -23.097 1.00 75.81 97 LYS A CA 1
ATOM 771 C C . LYS A 1 97 ? 4.273 -6.447 -23.439 1.00 75.81 97 LYS A C 1
ATOM 773 O O . LYS A 1 97 ? 3.981 -6.063 -24.563 1.00 75.81 97 LYS A O 1
ATOM 778 N N . SER A 1 98 ? 3.345 -6.611 -22.493 1.00 75.44 98 SER A N 1
ATOM 779 C CA . SER A 1 98 ? 1.919 -6.330 -22.721 1.00 75.44 98 SER A CA 1
ATOM 780 C C . SER A 1 98 ? 1.572 -4.842 -22.693 1.00 75.44 98 SER A C 1
ATOM 782 O O . SER A 1 98 ? 0.486 -4.470 -23.124 1.00 75.44 98 SER A O 1
ATOM 784 N N . LEU A 1 99 ? 2.484 -3.985 -22.221 1.00 68.75 99 LEU A N 1
ATOM 785 C CA . LEU A 1 99 ? 2.268 -2.540 -22.158 1.00 68.75 99 LEU A CA 1
ATOM 786 C C . LEU A 1 99 ? 2.537 -1.836 -23.493 1.00 68.75 99 LEU A C 1
ATOM 788 O O . LEU A 1 99 ? 2.509 -0.612 -23.547 1.00 68.75 99 LEU A O 1
ATOM 792 N N . GLY A 1 100 ? 2.843 -2.585 -24.560 1.00 61.47 100 GLY A N 1
ATOM 793 C CA . GLY A 1 100 ? 3.254 -2.012 -25.846 1.00 61.47 100 GLY A CA 1
ATOM 794 C C . GLY A 1 100 ? 4.567 -1.225 -25.761 1.00 61.47 100 GLY A C 1
ATOM 795 O O . GLY A 1 100 ? 4.970 -0.596 -26.734 1.00 61.47 100 GLY A O 1
ATOM 796 N N . ILE A 1 101 ? 5.245 -1.280 -24.609 1.00 58.56 101 ILE A N 1
ATOM 797 C CA . ILE A 1 101 ? 6.618 -0.826 -24.422 1.00 58.56 101 ILE A CA 1
ATOM 798 C C . ILE A 1 101 ? 7.485 -1.924 -25.038 1.00 58.56 101 ILE A C 1
ATOM 800 O O . ILE A 1 101 ? 7.989 -2.815 -24.352 1.00 58.56 101 ILE A O 1
ATOM 804 N N . TYR A 1 102 ? 7.534 -1.924 -26.368 1.00 46.22 102 TYR A N 1
ATOM 805 C CA . TYR A 1 102 ? 8.535 -2.671 -27.106 1.00 46.22 102 TYR A CA 1
ATOM 806 C C . TYR A 1 102 ? 9.876 -2.026 -26.777 1.00 46.22 102 TYR A C 1
ATOM 808 O O . TYR A 1 102 ? 10.072 -0.835 -27.022 1.00 46.22 102 TYR A O 1
ATOM 816 N N . ILE A 1 103 ? 10.730 -2.809 -26.127 1.00 47.16 103 ILE A N 1
ATOM 817 C CA . ILE A 1 103 ? 12.164 -2.555 -26.081 1.00 47.16 103 ILE A CA 1
ATOM 818 C C . ILE A 1 103 ? 12.725 -3.081 -27.397 1.00 47.16 103 ILE A C 1
ATOM 820 O O . ILE A 1 103 ? 12.397 -4.252 -27.711 1.00 47.16 103 ILE A O 1
#

Foldseek 3Di:
DDDDPPPDDLVVQQVVVVCVQCPVDNPQWDQLDPPDDPVDCVRIAGEAEDGDDDDPNFRKHFPDWDKDFDFDPDDDPVCVSRGTHYIYIDTDIDGPVVVVPDD

InterPro domains:
  IPR011677 Tectonic-1-3 domain [PF07773] (7-94)
  IPR040354 Tectonic-1-3 [PTHR14611] (6-96)

Radius of gyration: 17.45 Å; chains: 1; bounding box: 40×33×47 Å

Secondary structure (DSSP, 8-state):
----GGGS-HHHHHHHHHHHHH-TT--SEEESSTT--TT-GGGEEEEEEEPPPPBTTB-EEEEEEEEEEEE---S-TT-GGGGEEEEEEEEEEEEGGGGT---

Organism: NCBI:txid3147026

Sequence (103 aa):
IPFKPEERNCSDLQELFYQAFQGGLSTGHLAITGNADPGHPEQWTRFFTQRCKLQDGHCMIPISLEIQVIWANMGLLSNPQAQVLGGRYYYLCRPLKSLGIYI

pLDDT: mean 80.31, std 12.36, range [41.81, 94.0]